Protein AF-A0A6M0H0Q5-F1 (afdb_monomer_lite)

Sequence (75 aa):
MAKKNAKQNVKNSINQLENVKNSIDSAANTVESNSTKAQLQNELNSVQNSLSNAKSIENKIQADDAKKNKSNSFQ

Radius of gyration: 17.92 Å; chains: 1; bounding box: 38×18×54 Å

Structure (mmCIF, N/CA/C/O backbone):
data_AF-A0A6M0H0Q5-F1
#
_entry.id   AF-A0A6M0H0Q5-F1
#
loop_
_atom_site.group_PDB
_atom_site.id
_atom_site.type_symbol
_atom_site.label_atom_id
_atom_site.label_alt_id
_atom_site.label_comp_id
_atom_site.label_asym_id
_atom_site.label_entity_id
_atom_site.label_seq_id
_atom_site.pdbx_PDB_ins_code
_atom_site.Cartn_x
_atom_site.Cartn_y
_atom_site.Cartn_z
_atom_site.occupancy
_atom_site.B_iso_or_equiv
_atom_site.auth_seq_id
_atom_site.auth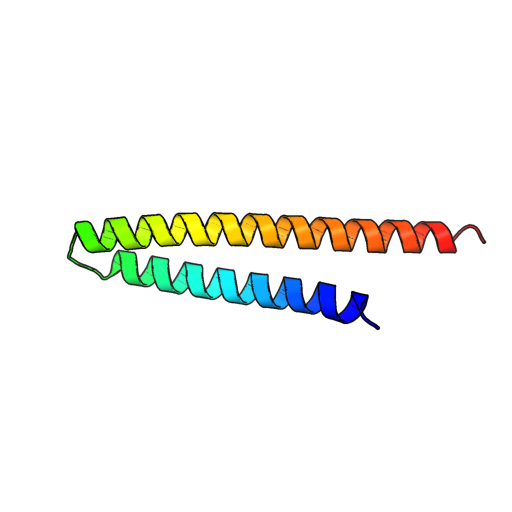_comp_id
_atom_site.auth_asym_id
_atom_site.auth_atom_id
_atom_site.pdbx_PDB_model_num
ATOM 1 N N . MET A 1 1 ? 21.293 -10.646 -16.702 1.00 50.28 1 MET A N 1
ATOM 2 C CA . MET A 1 1 ? 20.097 -11.171 -15.995 1.00 50.28 1 MET A CA 1
ATOM 3 C C . MET A 1 1 ? 19.623 -10.314 -14.812 1.00 50.28 1 MET A C 1
ATOM 5 O O . MET A 1 1 ? 18.418 -10.216 -14.636 1.00 50.28 1 MET A O 1
ATOM 9 N N . ALA A 1 2 ? 20.489 -9.617 -14.062 1.00 57.22 2 ALA A N 1
ATOM 10 C CA . ALA A 1 2 ? 20.094 -8.866 -12.853 1.00 57.22 2 ALA A CA 1
ATOM 11 C C . ALA A 1 2 ? 18.989 -7.789 -13.032 1.00 57.22 2 ALA A C 1
ATOM 13 O O . ALA A 1 2 ? 18.122 -7.654 -12.173 1.00 57.22 2 ALA A O 1
ATOM 14 N N . LYS A 1 3 ? 18.958 -7.051 -14.155 1.00 54.56 3 LYS A N 1
ATOM 15 C CA . LYS A 1 3 ? 17.967 -5.969 -14.374 1.00 54.56 3 LYS A CA 1
ATOM 16 C C . LYS A 1 3 ? 16.525 -6.456 -14.585 1.00 54.56 3 LYS A C 1
ATOM 18 O O . LYS A 1 3 ? 15.595 -5.790 -14.138 1.00 54.56 3 LYS A O 1
ATOM 23 N N . LYS A 1 4 ? 16.330 -7.626 -15.215 1.00 59.00 4 LYS A N 1
ATOM 24 C CA . LYS A 1 4 ? 14.991 -8.219 -15.418 1.00 59.00 4 LYS A CA 1
ATOM 25 C C . LYS A 1 4 ? 14.350 -8.578 -14.071 1.00 59.00 4 LYS A C 1
ATOM 27 O O . LYS A 1 4 ? 13.161 -8.350 -13.879 1.00 59.00 4 LYS A O 1
ATOM 32 N N . ASN A 1 5 ? 15.175 -9.025 -13.123 1.00 78.12 5 ASN A N 1
ATOM 33 C CA . ASN A 1 5 ? 14.753 -9.328 -11.758 1.00 78.12 5 ASN A CA 1
ATOM 34 C C . ASN A 1 5 ? 14.432 -8.051 -10.968 1.00 78.12 5 ASN A C 1
ATOM 36 O O . ASN A 1 5 ? 13.429 -8.015 -10.270 1.00 78.12 5 ASN A O 1
ATOM 40 N N . ALA A 1 6 ? 15.206 -6.971 -11.132 1.00 84.50 6 ALA A N 1
ATOM 41 C CA . ALA A 1 6 ? 14.951 -5.708 -10.431 1.00 84.50 6 ALA A CA 1
ATOM 42 C C . ALA A 1 6 ? 13.587 -5.085 -10.787 1.00 84.50 6 ALA A C 1
ATOM 44 O O . ALA A 1 6 ? 12.825 -4.731 -9.892 1.00 84.50 6 ALA A O 1
ATOM 45 N N . LYS A 1 7 ? 13.241 -5.005 -12.081 1.00 89.75 7 LYS A N 1
ATOM 46 C CA . LYS A 1 7 ? 11.944 -4.463 -12.531 1.00 89.75 7 LYS A CA 1
ATOM 47 C C . LYS A 1 7 ? 10.766 -5.279 -11.997 1.00 89.75 7 LYS A C 1
ATOM 49 O O . LYS A 1 7 ? 9.790 -4.708 -11.522 1.00 89.75 7 LYS A O 1
ATOM 54 N N . GLN A 1 8 ? 10.868 -6.607 -12.064 1.00 92.19 8 GLN A N 1
ATOM 55 C CA . GLN A 1 8 ? 9.830 -7.493 -11.544 1.00 92.19 8 GLN A CA 1
ATOM 56 C C . GLN A 1 8 ? 9.699 -7.376 -10.022 1.00 92.19 8 GLN A C 1
ATOM 58 O O . GLN A 1 8 ? 8.584 -7.303 -9.515 1.00 92.19 8 GLN A O 1
ATOM 63 N N . ASN A 1 9 ? 10.819 -7.302 -9.302 1.00 93.38 9 ASN A N 1
ATOM 64 C CA . ASN A 1 9 ? 10.815 -7.153 -7.850 1.00 93.38 9 ASN A CA 1
ATOM 65 C C . ASN A 1 9 ? 10.150 -5.842 -7.424 1.00 93.38 9 ASN A C 1
ATOM 67 O O . ASN A 1 9 ? 9.308 -5.866 -6.537 1.00 93.38 9 ASN A O 1
ATOM 71 N N . VAL A 1 10 ? 10.444 -4.727 -8.100 1.00 95.56 10 VAL A N 1
ATOM 72 C CA . VAL A 1 10 ? 9.794 -3.437 -7.812 1.00 95.56 10 VAL A CA 1
ATOM 73 C C . VAL A 1 10 ? 8.285 -3.511 -8.049 1.00 95.56 10 VAL A C 1
ATOM 75 O O . VAL A 1 10 ? 7.521 -3.075 -7.193 1.00 95.56 10 VAL A O 1
ATOM 78 N N . LYS A 1 11 ? 7.835 -4.128 -9.151 1.00 95.56 11 LYS A N 1
ATOM 79 C CA . LYS A 1 11 ? 6.399 -4.347 -9.401 1.00 95.56 11 LYS A CA 1
ATOM 80 C C . LYS A 1 11 ? 5.743 -5.205 -8.321 1.00 95.56 11 LYS A C 1
ATOM 82 O O . LYS A 1 11 ? 4.663 -4.869 -7.844 1.00 95.56 11 LYS A O 1
ATOM 87 N N . ASN A 1 12 ? 6.404 -6.285 -7.910 1.00 96.38 12 ASN A N 1
ATOM 88 C CA . ASN A 1 12 ? 5.916 -7.143 -6.834 1.00 96.38 12 ASN A CA 1
ATOM 89 C C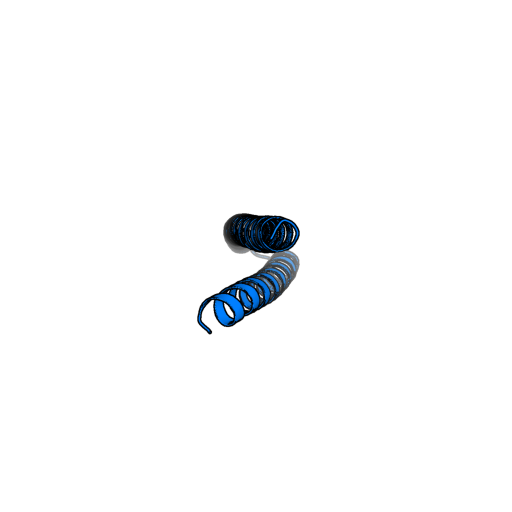 . ASN A 1 12 ? 5.797 -6.361 -5.517 1.00 96.38 12 ASN A C 1
ATOM 91 O O . ASN A 1 12 ? 4.770 -6.459 -4.850 1.00 96.38 12 ASN A O 1
ATOM 95 N N . SER A 1 13 ? 6.796 -5.543 -5.175 1.00 97.06 13 SER A N 1
ATOM 96 C CA . SER A 1 13 ? 6.763 -4.693 -3.982 1.00 97.06 13 SER A CA 1
ATOM 97 C C . SER A 1 13 ? 5.640 -3.657 -4.035 1.00 97.06 13 SER A C 1
ATOM 99 O O . SER A 1 13 ? 4.960 -3.466 -3.033 1.00 97.06 13 SER A O 1
ATOM 101 N N . ILE A 1 14 ? 5.393 -3.025 -5.188 1.00 98.38 14 ILE A N 1
ATOM 102 C CA . ILE A 1 14 ? 4.263 -2.097 -5.365 1.00 98.38 14 ILE A CA 1
ATOM 103 C C . ILE A 1 14 ? 2.936 -2.814 -5.092 1.00 98.38 14 ILE A C 1
ATOM 105 O O . ILE A 1 14 ? 2.134 -2.321 -4.303 1.00 98.38 14 ILE A O 1
ATOM 109 N N . ASN A 1 15 ? 2.728 -3.998 -5.676 1.00 98.25 15 ASN A N 1
ATOM 110 C CA . ASN A 1 15 ? 1.504 -4.774 -5.465 1.00 98.25 15 ASN A CA 1
ATOM 111 C C . ASN A 1 15 ? 1.316 -5.165 -3.992 1.00 98.25 15 ASN A C 1
ATOM 113 O O . ASN A 1 15 ? 0.218 -5.061 -3.453 1.00 98.25 15 ASN A O 1
ATOM 117 N N . GLN A 1 16 ? 2.390 -5.590 -3.322 1.00 98.31 16 GLN A N 1
ATOM 118 C CA . GLN A 1 16 ? 2.351 -5.917 -1.896 1.00 98.31 16 GLN A CA 1
ATOM 119 C C . GLN A 1 16 ? 2.019 -4.690 -1.038 1.00 98.31 16 GLN A C 1
ATOM 121 O O . GLN A 1 16 ? 1.204 -4.796 -0.126 1.00 98.31 16 GLN A O 1
ATOM 126 N N . LEU A 1 17 ? 2.596 -3.527 -1.345 1.00 98.50 17 LEU A N 1
ATOM 127 C CA . LEU A 1 17 ? 2.326 -2.282 -0.624 1.00 98.50 17 LEU A CA 1
ATOM 128 C C . LEU A 1 17 ? 0.882 -1.797 -0.816 1.00 98.50 17 LEU A C 1
ATOM 130 O O . LEU A 1 17 ? 0.272 -1.354 0.153 1.00 98.50 17 LEU A O 1
ATOM 134 N N . GLU A 1 18 ? 0.309 -1.916 -2.018 1.00 98.50 18 GLU A N 1
ATOM 135 C CA . GLU A 1 18 ? -1.115 -1.611 -2.249 1.00 98.50 18 GLU A CA 1
ATOM 136 C C . GLU A 1 18 ? -2.025 -2.557 -1.448 1.00 98.50 18 GLU A C 1
ATOM 138 O O . GLU A 1 18 ? -2.986 -2.106 -0.826 1.00 98.50 18 GLU A O 1
ATOM 143 N N . ASN A 1 19 ? -1.691 -3.851 -1.381 1.00 98.56 19 ASN A N 1
ATOM 144 C CA . ASN A 1 19 ? -2.442 -4.809 -0.566 1.00 98.56 19 ASN A CA 1
ATOM 145 C C . ASN A 1 19 ? -2.380 -4.459 0.926 1.00 98.56 19 ASN A C 1
ATOM 147 O O . ASN A 1 19 ? -3.413 -4.416 1.587 1.00 98.56 19 ASN A O 1
ATOM 151 N N . VAL A 1 20 ? -1.188 -4.161 1.453 1.00 98.50 20 VAL A N 1
ATOM 152 C CA . VAL A 1 20 ? -1.010 -3.747 2.855 1.00 98.50 20 VAL A CA 1
ATOM 153 C C . VAL A 1 20 ? -1.785 -2.462 3.144 1.00 98.50 20 VAL A C 1
ATOM 155 O O . VAL A 1 20 ? -2.499 -2.397 4.142 1.00 98.50 20 VAL A O 1
ATOM 158 N N . LYS A 1 21 ? -1.707 -1.467 2.253 1.00 98.50 21 LYS A N 1
ATOM 159 C CA . LYS A 1 21 ? -2.470 -0.218 2.357 1.00 98.50 21 LYS A CA 1
ATOM 160 C C . LYS A 1 21 ? -3.969 -0.491 2.493 1.00 98.50 21 LYS A C 1
ATOM 162 O O . LYS A 1 21 ? -4.601 0.058 3.388 1.00 98.50 21 LYS A O 1
ATOM 167 N N . ASN A 1 22 ? -4.527 -1.350 1.641 1.00 98.25 22 ASN A N 1
ATOM 168 C CA . ASN A 1 22 ? -5.955 -1.672 1.672 1.00 98.25 22 ASN A CA 1
ATOM 169 C C . ASN A 1 22 ? -6.352 -2.435 2.948 1.00 98.25 22 ASN A C 1
ATOM 171 O O . ASN A 1 22 ? -7.420 -2.181 3.506 1.00 98.25 22 ASN A O 1
ATOM 175 N N . SER A 1 23 ? -5.492 -3.331 3.443 1.00 98.38 23 SER A N 1
ATOM 176 C CA . SER A 1 23 ? -5.721 -4.039 4.709 1.00 98.38 23 SER A CA 1
ATOM 177 C C . SER A 1 23 ? -5.721 -3.094 5.912 1.00 98.38 23 SER A C 1
ATOM 179 O O . SER A 1 23 ? -6.606 -3.192 6.760 1.00 98.38 23 SER A O 1
ATOM 181 N N . ILE A 1 24 ? -4.766 -2.160 5.979 1.00 98.12 24 ILE A N 1
ATOM 182 C CA . ILE A 1 24 ? -4.686 -1.166 7.061 1.00 98.12 24 ILE A CA 1
ATOM 183 C C . ILE A 1 24 ? -5.889 -0.222 7.014 1.00 98.12 24 ILE A C 1
ATOM 185 O O . ILE A 1 24 ? -6.496 0.035 8.049 1.00 98.12 24 ILE A O 1
ATOM 189 N N . ASP A 1 25 ? -6.264 0.259 5.826 1.00 97.69 25 ASP A N 1
ATOM 190 C CA . ASP A 1 25 ? -7.435 1.123 5.648 1.00 97.69 25 ASP A CA 1
ATOM 191 C C . ASP A 1 25 ? -8.727 0.422 6.098 1.00 97.69 25 ASP A C 1
ATOM 193 O O . ASP A 1 25 ? -9.518 0.976 6.863 1.00 97.69 25 ASP A O 1
ATOM 197 N N . SER A 1 26 ? -8.889 -0.851 5.724 1.00 97.81 26 SER A N 1
ATOM 198 C CA . SER A 1 26 ? -10.013 -1.677 6.178 1.00 97.81 26 SER A CA 1
ATOM 199 C C . SER A 1 26 ? -10.027 -1.813 7.702 1.00 97.81 26 SER A C 1
ATOM 201 O O . SER A 1 26 ? -11.056 -1.570 8.329 1.00 97.81 26 SER A O 1
ATOM 203 N N . ALA A 1 27 ? -8.882 -2.127 8.317 1.00 97.19 27 ALA A N 1
ATOM 204 C CA . ALA A 1 27 ? -8.767 -2.242 9.768 1.00 97.19 27 ALA A CA 1
ATOM 205 C C . ALA A 1 27 ? -9.101 -0.918 10.479 1.00 97.19 27 ALA A C 1
ATOM 207 O O . ALA A 1 27 ? -9.846 -0.916 11.461 1.00 97.19 27 ALA A O 1
ATOM 208 N N . ALA A 1 28 ? -8.616 0.216 9.962 1.00 96.12 28 ALA A N 1
ATOM 209 C CA . ALA A 1 28 ? -8.864 1.544 10.526 1.00 96.12 28 ALA A CA 1
ATOM 210 C C . ALA A 1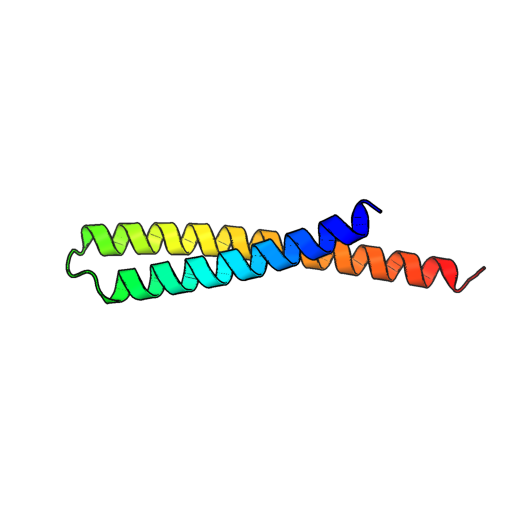 28 ? -10.356 1.921 10.520 1.00 96.12 28 ALA A C 1
ATOM 212 O O . ALA A 1 28 ? -10.806 2.692 11.372 1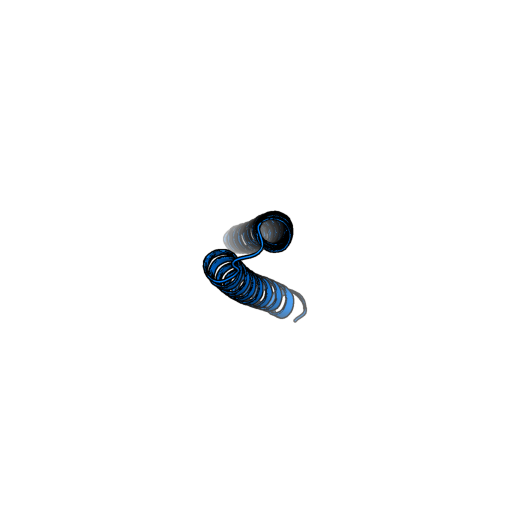.00 96.12 28 ALA A O 1
ATOM 213 N N . ASN A 1 29 ? -11.125 1.360 9.584 1.00 94.12 29 ASN A N 1
ATOM 214 C CA . ASN A 1 29 ? -12.570 1.548 9.489 1.00 94.12 29 ASN A CA 1
ATOM 215 C C . ASN A 1 29 ? -13.376 0.611 10.402 1.00 94.12 29 ASN A C 1
ATOM 217 O O . ASN A 1 29 ? -14.531 0.914 10.689 1.00 94.12 29 ASN A O 1
ATOM 221 N N . THR A 1 30 ? -12.785 -0.486 10.883 1.00 96.50 30 THR A N 1
ATOM 222 C CA . THR A 1 30 ? -13.465 -1.459 11.759 1.00 96.50 30 THR A CA 1
ATOM 223 C C . THR A 1 30 ? -13.140 -1.305 13.242 1.00 96.50 30 THR A C 1
ATOM 225 O O . THR A 1 30 ? -13.888 -1.800 14.078 1.00 96.50 30 THR A O 1
ATOM 228 N N . VAL A 1 31 ? -12.023 -0.660 13.595 1.00 96.38 31 VAL A N 1
ATOM 229 C CA . VAL A 1 31 ? -11.645 -0.483 15.005 1.00 96.38 31 VAL A CA 1
ATOM 230 C C . VAL A 1 31 ? -12.489 0.598 15.682 1.00 96.38 31 VAL A C 1
ATOM 232 O O . VAL A 1 31 ? -12.648 1.703 15.166 1.00 96.38 31 VAL A O 1
ATOM 235 N N . GLU A 1 32 ? -12.982 0.294 16.882 1.00 94.00 32 GLU A N 1
ATOM 236 C CA . GLU A 1 32 ? -13.745 1.242 17.711 1.00 94.00 32 GLU A CA 1
ATOM 237 C C . GLU A 1 32 ? -12.831 2.170 18.526 1.00 94.00 32 GLU A C 1
ATOM 239 O O . GLU A 1 32 ? -13.185 3.302 18.849 1.00 94.00 32 GLU A O 1
ATOM 244 N N . SER A 1 33 ? -11.625 1.698 18.851 1.00 97.75 33 SER A N 1
ATOM 245 C CA . SER A 1 33 ? -10.648 2.457 19.628 1.00 97.75 33 SER A CA 1
ATOM 246 C C . SER A 1 33 ? -10.042 3.598 18.807 1.00 97.75 33 SER A C 1
ATOM 248 O O . SER A 1 33 ? -9.340 3.369 17.818 1.00 97.75 33 SER A O 1
ATOM 250 N N . ASN A 1 34 ? -10.234 4.835 19.272 1.00 95.44 34 ASN A N 1
ATOM 251 C CA . ASN A 1 34 ? -9.653 6.028 18.649 1.00 95.44 34 ASN A CA 1
ATOM 252 C C . ASN A 1 34 ? -8.116 6.014 18.647 1.00 95.44 34 ASN A C 1
ATOM 254 O O . ASN A 1 34 ? -7.505 6.462 17.677 1.00 95.44 34 ASN A O 1
ATOM 258 N N . SER A 1 35 ? -7.478 5.491 19.701 1.00 97.88 35 SER A N 1
ATOM 259 C CA . SER A 1 35 ? -6.013 5.398 19.754 1.00 97.88 35 SER A CA 1
ATOM 260 C C . SER A 1 35 ? -5.488 4.394 18.729 1.00 97.88 35 SER A C 1
ATOM 262 O O . SER A 1 35 ? -4.555 4.701 17.989 1.00 97.88 35 SER A O 1
ATOM 264 N N . THR A 1 36 ? -6.145 3.239 18.607 1.00 97.69 36 THR A N 1
ATOM 265 C CA . THR A 1 36 ? -5.812 2.221 17.604 1.00 97.69 36 THR A CA 1
ATOM 266 C C . THR A 1 36 ? -6.040 2.746 16.189 1.00 97.69 36 THR A C 1
ATOM 268 O O . THR A 1 36 ? -5.197 2.549 15.316 1.00 97.69 36 THR A O 1
ATOM 271 N N . LYS A 1 37 ? -7.130 3.488 15.958 1.00 97.88 37 LYS A N 1
ATOM 272 C CA . LYS A 1 37 ? -7.403 4.140 14.672 1.00 97.88 37 LYS A CA 1
ATOM 273 C C . LYS A 1 37 ? -6.299 5.122 14.281 1.00 97.88 37 LYS A C 1
ATOM 275 O O . LYS A 1 37 ? -5.831 5.083 13.146 1.00 97.88 37 LYS A O 1
ATOM 280 N N . ALA A 1 38 ? -5.839 5.950 15.220 1.00 97.75 38 ALA A N 1
ATOM 281 C CA . ALA A 1 38 ? -4.742 6.886 14.983 1.00 97.75 38 ALA A CA 1
ATOM 282 C C . ALA A 1 38 ? -3.420 6.165 14.656 1.00 97.75 38 ALA A C 1
ATOM 284 O O . ALA A 1 38 ? -2.687 6.586 13.762 1.00 97.75 38 ALA A O 1
ATOM 285 N N . GLN A 1 39 ? -3.124 5.049 15.331 1.00 98.38 39 GLN A N 1
ATOM 286 C CA . GLN A 1 39 ? -1.949 4.229 15.018 1.00 98.38 39 GLN A CA 1
ATOM 287 C C . GLN A 1 39 ? -2.025 3.646 13.601 1.00 98.38 39 GLN A C 1
ATOM 289 O O . GLN A 1 39 ? -1.068 3.781 12.842 1.00 98.38 39 GLN A O 1
ATOM 294 N N . LEU A 1 40 ? -3.174 3.090 13.208 1.00 98.19 40 LEU A N 1
ATOM 295 C CA . LEU A 1 40 ? -3.383 2.558 11.858 1.00 98.19 40 LEU A CA 1
ATOM 296 C C . LEU A 1 40 ? -3.269 3.648 10.784 1.00 98.19 40 LEU A C 1
ATOM 298 O O . LEU A 1 40 ? -2.676 3.416 9.736 1.00 98.19 40 LEU A O 1
ATOM 302 N N . GLN A 1 41 ? -3.757 4.862 11.048 1.00 97.44 41 GLN A N 1
ATOM 303 C CA . GLN A 1 41 ? -3.577 6.001 10.140 1.00 97.44 41 GLN A CA 1
ATOM 304 C C . GLN A 1 41 ? -2.097 6.389 9.977 1.00 97.44 41 GLN A C 1
ATOM 306 O O . GLN A 1 41 ? -1.656 6.691 8.867 1.00 97.44 41 GLN A O 1
ATOM 311 N N . ASN A 1 42 ? -1.302 6.331 11.048 1.00 98.19 42 ASN A N 1
ATOM 312 C CA . ASN A 1 42 ? 0.142 6.574 10.971 1.00 98.19 42 ASN A CA 1
ATOM 313 C C . ASN A 1 42 ? 0.872 5.492 10.158 1.00 98.19 42 ASN A C 1
ATOM 315 O O . ASN A 1 42 ? 1.766 5.805 9.361 1.00 98.19 42 ASN A O 1
ATOM 319 N N . GLU A 1 43 ? 0.484 4.226 10.316 1.00 98.50 43 GLU A N 1
ATOM 320 C CA . GLU A 1 43 ? 1.009 3.137 9.487 1.00 98.50 43 GLU A CA 1
ATOM 321 C C . GLU A 1 43 ? 0.605 3.305 8.020 1.00 98.50 43 GLU A C 1
ATOM 323 O O . GLU A 1 43 ? 1.449 3.163 7.132 1.00 98.50 43 GLU A O 1
ATOM 328 N N . LEU A 1 44 ? -0.642 3.703 7.753 1.00 98.19 44 LEU A N 1
ATOM 329 C CA . LEU A 1 44 ? -1.138 3.973 6.405 1.00 98.19 44 LEU A CA 1
ATOM 330 C C . LEU A 1 44 ? -0.288 5.041 5.703 1.00 98.19 44 LEU A C 1
ATOM 332 O O . LEU A 1 44 ? 0.149 4.829 4.570 1.00 98.19 44 LEU A O 1
ATOM 336 N N . ASN A 1 45 ? 0.025 6.140 6.395 1.00 98.00 45 ASN A N 1
ATOM 337 C CA . ASN A 1 45 ? 0.906 7.194 5.882 1.00 98.00 45 ASN A CA 1
ATOM 338 C C . ASN A 1 45 ? 2.313 6.655 5.559 1.00 98.00 45 ASN A C 1
ATOM 340 O O . ASN A 1 45 ? 2.894 6.965 4.516 1.00 98.00 45 ASN A O 1
ATOM 344 N N . SER A 1 46 ? 2.859 5.796 6.421 1.00 98.56 46 SER A N 1
ATOM 345 C CA . SER A 1 46 ? 4.179 5.180 6.219 1.00 98.56 46 SER A CA 1
ATOM 346 C C . SER A 1 46 ? 4.207 4.247 4.999 1.00 98.56 46 SER A C 1
ATOM 348 O O . SER A 1 46 ? 5.161 4.256 4.209 1.00 98.56 46 SER A O 1
ATOM 350 N N . VAL A 1 47 ? 3.134 3.481 4.790 1.00 98.50 47 VAL A N 1
ATOM 351 C CA . VAL A 1 47 ? 2.969 2.606 3.621 1.00 98.50 47 VAL A CA 1
ATOM 352 C C . VAL A 1 47 ? 2.797 3.426 2.343 1.00 98.50 47 VAL A C 1
ATOM 354 O O . VAL A 1 47 ? 3.421 3.107 1.331 1.00 98.50 47 VAL A O 1
ATOM 357 N N . GLN A 1 48 ? 2.036 4.523 2.377 1.00 98.44 48 GLN A N 1
ATOM 358 C CA . GLN A 1 48 ? 1.883 5.437 1.238 1.00 98.44 48 GLN A CA 1
ATOM 359 C C . GLN A 1 48 ? 3.213 6.083 0.819 1.00 98.44 48 GLN A C 1
ATOM 361 O O . GLN A 1 48 ? 3.504 6.181 -0.379 1.00 98.44 48 GLN A O 1
ATOM 366 N N . ASN A 1 49 ? 4.060 6.459 1.781 1.00 98.50 49 ASN A N 1
ATOM 367 C CA . ASN A 1 49 ? 5.408 6.960 1.503 1.00 98.50 49 ASN A CA 1
ATOM 368 C C . ASN A 1 49 ? 6.274 5.890 0.824 1.00 98.50 49 ASN A C 1
ATOM 370 O O . ASN A 1 49 ? 6.920 6.148 -0.194 1.00 98.50 49 ASN A O 1
ATOM 374 N N . SER A 1 50 ? 6.236 4.660 1.338 1.00 98.44 50 SER A N 1
ATOM 375 C CA . SER A 1 50 ? 6.956 3.520 0.756 1.00 98.44 50 SER A CA 1
ATOM 376 C C . SER A 1 50 ? 6.487 3.208 -0.668 1.00 98.44 50 SER A C 1
ATOM 378 O O . SER A 1 50 ? 7.304 2.996 -1.565 1.00 98.44 50 SER A O 1
ATOM 380 N N . LEU A 1 51 ? 5.176 3.254 -0.905 1.00 98.38 51 LEU A N 1
ATOM 381 C CA . LEU A 1 51 ? 4.562 3.058 -2.214 1.00 98.38 51 LEU A CA 1
ATOM 382 C C . LEU A 1 51 ? 4.991 4.141 -3.213 1.00 98.38 51 LEU A C 1
ATOM 384 O O . LEU A 1 51 ? 5.335 3.828 -4.353 1.00 98.38 51 LEU A O 1
ATOM 388 N N . SER A 1 52 ? 5.025 5.402 -2.782 1.00 98.31 52 SER A N 1
ATOM 389 C CA . SER A 1 52 ? 5.492 6.524 -3.605 1.00 98.31 52 SER A CA 1
ATOM 390 C C . SER A 1 52 ? 6.963 6.362 -3.992 1.00 98.31 52 SER A C 1
ATOM 392 O O . SER A 1 52 ? 7.328 6.537 -5.158 1.00 98.31 52 SER A O 1
ATOM 394 N N . ASN A 1 53 ? 7.804 5.934 -3.047 1.00 98.19 53 ASN A N 1
ATOM 395 C CA . ASN A 1 53 ? 9.211 5.635 -3.307 1.00 98.19 53 ASN A CA 1
ATOM 396 C C . ASN A 1 53 ? 9.375 4.480 -4.305 1.00 98.19 53 ASN A C 1
ATOM 398 O O . ASN A 1 53 ? 10.158 4.593 -5.249 1.00 98.19 53 ASN A O 1
ATOM 402 N N . ALA A 1 54 ? 8.607 3.400 -4.153 1.00 97.44 54 ALA A N 1
ATOM 403 C CA . ALA A 1 54 ? 8.641 2.267 -5.074 1.00 97.44 54 ALA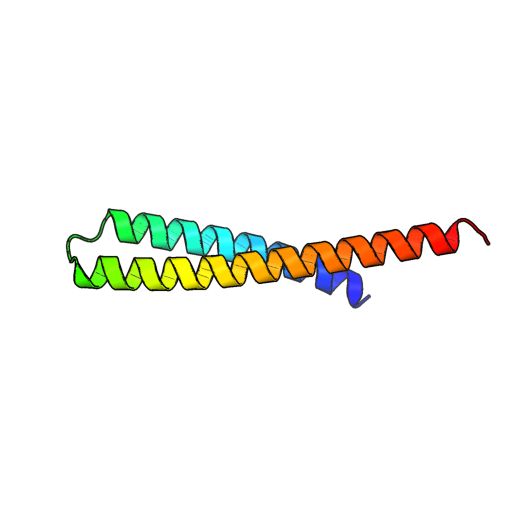 A CA 1
ATOM 404 C C . ALA A 1 54 ? 8.209 2.664 -6.499 1.00 97.44 54 ALA A C 1
ATOM 406 O O . ALA A 1 54 ? 8.897 2.319 -7.461 1.00 97.44 54 ALA A O 1
ATOM 407 N N . LYS A 1 55 ? 7.142 3.466 -6.644 1.00 97.38 55 LYS A N 1
ATOM 408 C CA . LYS A 1 55 ? 6.696 4.022 -7.938 1.00 97.38 55 LYS A CA 1
ATOM 409 C C . LYS A 1 55 ? 7.760 4.935 -8.566 1.00 97.38 55 LYS A C 1
ATOM 411 O O . LYS A 1 55 ? 8.014 4.862 -9.766 1.00 97.38 55 LYS A O 1
ATOM 416 N N . SER A 1 56 ? 8.455 5.743 -7.762 1.00 97.62 56 SER A N 1
ATOM 417 C CA . SER A 1 56 ? 9.582 6.565 -8.232 1.00 97.62 56 SER A CA 1
ATOM 418 C C . SER A 1 56 ? 10.743 5.715 -8.767 1.00 97.62 56 SER A C 1
ATOM 420 O O . SER A 1 56 ? 11.313 6.019 -9.817 1.00 97.62 56 SER A O 1
ATOM 422 N N . ILE A 1 57 ? 11.072 4.611 -8.089 1.00 95.44 57 ILE A N 1
ATOM 423 C CA . ILE A 1 57 ? 12.085 3.654 -8.554 1.00 95.44 57 ILE A CA 1
ATOM 424 C C . ILE A 1 57 ? 11.642 2.989 -9.861 1.00 95.44 57 ILE A C 1
ATOM 426 O O . ILE A 1 57 ? 12.445 2.895 -10.791 1.00 95.44 57 ILE A O 1
ATOM 430 N N . GLU A 1 58 ? 10.380 2.567 -9.968 1.00 95.19 58 GLU A N 1
ATOM 431 C CA . GLU A 1 58 ? 9.840 1.984 -11.200 1.00 95.19 58 GLU A CA 1
ATOM 432 C C . GLU A 1 58 ? 9.999 2.945 -12.386 1.00 95.19 58 GLU A C 1
ATOM 434 O O . GLU A 1 58 ? 10.518 2.550 -13.433 1.00 95.19 58 GLU A O 1
ATOM 439 N N . ASN A 1 59 ? 9.644 4.218 -12.200 1.00 93.69 59 ASN A N 1
ATOM 440 C CA . ASN A 1 59 ? 9.781 5.251 -13.226 1.00 93.69 59 ASN A CA 1
ATOM 441 C C . ASN A 1 59 ? 11.237 5.430 -13.680 1.00 93.69 59 ASN A C 1
ATOM 443 O O . ASN A 1 59 ? 11.502 5.537 -14.879 1.00 93.69 59 ASN A O 1
ATOM 447 N N . LYS A 1 60 ? 12.200 5.413 -12.748 1.00 93.56 60 LYS A N 1
ATOM 448 C CA . LYS A 1 60 ? 13.634 5.483 -13.081 1.00 93.56 60 LYS A CA 1
ATOM 449 C C . LYS A 1 60 ? 14.082 4.278 -13.910 1.00 93.56 60 LYS A C 1
ATOM 451 O O . LYS A 1 60 ? 14.763 4.455 -14.916 1.00 93.56 60 LYS A O 1
ATOM 456 N N . ILE A 1 61 ? 13.649 3.071 -13.538 1.00 90.44 61 ILE A N 1
ATOM 457 C CA . ILE A 1 61 ? 13.947 1.845 -14.295 1.00 90.44 61 ILE A CA 1
ATOM 458 C C . ILE A 1 61 ? 13.376 1.93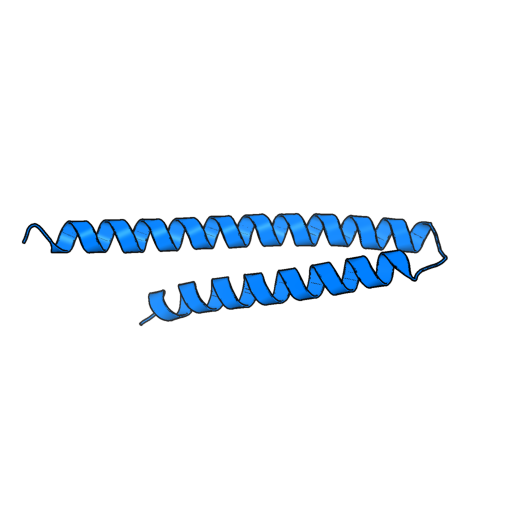7 -15.718 1.00 90.44 61 ILE A C 1
ATOM 460 O O . ILE A 1 61 ? 14.069 1.610 -16.679 1.00 90.44 61 ILE A O 1
ATOM 464 N N . GLN A 1 62 ? 12.137 2.411 -15.874 1.00 88.31 62 GLN A N 1
ATOM 465 C CA . GLN A 1 62 ? 11.512 2.581 -17.190 1.00 88.31 62 GLN A CA 1
ATOM 466 C C . GLN A 1 62 ? 12.240 3.625 -18.052 1.00 88.31 62 GLN A C 1
ATOM 468 O O . GLN A 1 62 ? 12.447 3.402 -19.246 1.00 88.31 62 GLN A O 1
ATOM 473 N N . ALA A 1 63 ? 12.668 4.742 -17.459 1.00 88.69 63 ALA A N 1
ATOM 474 C CA . ALA A 1 63 ? 13.427 5.773 -18.161 1.00 88.69 63 ALA A CA 1
ATOM 475 C C . ALA A 1 63 ? 14.791 5.256 -18.652 1.00 88.69 63 ALA A C 1
ATOM 477 O O . ALA A 1 63 ? 15.203 5.563 -19.773 1.00 88.69 63 ALA A O 1
ATOM 478 N N . ASP A 1 64 ? 15.478 4.445 -17.846 1.00 87.44 64 ASP A N 1
ATOM 479 C CA . ASP A 1 64 ? 16.749 3.825 -18.227 1.00 87.44 64 ASP A CA 1
ATOM 480 C C . ASP A 1 64 ? 16.579 2.791 -19.350 1.00 87.44 64 ASP A C 1
ATOM 482 O O . ASP A 1 64 ? 17.390 2.758 -20.283 1.00 87.44 64 ASP A O 1
ATOM 486 N N . ASP A 1 65 ? 15.512 1.984 -19.302 1.00 84.81 65 ASP A N 1
ATOM 487 C CA . ASP A 1 65 ? 15.148 1.055 -20.381 1.00 84.81 65 ASP A CA 1
ATOM 488 C C . ASP A 1 65 ? 14.926 1.823 -21.704 1.00 84.81 65 ASP A C 1
ATOM 490 O O . ASP A 1 65 ? 15.443 1.430 -22.754 1.00 84.81 65 ASP A O 1
ATOM 494 N N . ALA A 1 66 ? 14.221 2.961 -21.658 1.00 80.88 66 ALA A N 1
ATOM 495 C CA . ALA A 1 66 ? 13.931 3.786 -22.833 1.00 80.88 66 ALA A CA 1
ATOM 496 C C . ALA A 1 66 ? 15.184 4.446 -23.440 1.00 80.88 66 ALA A C 1
ATOM 498 O O . ALA A 1 66 ? 15.328 4.496 -24.665 1.00 80.88 66 ALA A O 1
ATOM 499 N N . LYS A 1 67 ? 16.118 4.926 -22.606 1.00 80.75 67 LYS A N 1
ATOM 500 C CA . LYS A 1 67 ? 17.396 5.500 -23.068 1.00 80.75 67 LYS A CA 1
ATOM 501 C C . LYS A 1 67 ? 18.263 4.464 -23.780 1.00 80.75 67 LYS A C 1
ATOM 503 O O . LYS A 1 67 ? 18.832 4.765 -24.827 1.00 80.75 67 LYS A O 1
ATOM 508 N N . LYS A 1 68 ? 18.325 3.235 -23.254 1.00 71.69 68 LYS A N 1
ATOM 509 C CA . LYS A 1 68 ? 19.054 2.135 -23.902 1.00 71.69 68 LYS A CA 1
ATOM 510 C C . LYS A 1 68 ? 18.503 1.806 -25.284 1.00 71.69 68 LYS A C 1
ATOM 512 O O . LYS A 1 68 ? 19.282 1.597 -26.205 1.00 71.69 68 LYS A O 1
ATOM 517 N N . ASN A 1 69 ? 17.181 1.791 -25.431 1.00 63.03 69 ASN A N 1
ATOM 518 C CA . ASN A 1 69 ? 16.563 1.434 -26.704 1.00 63.03 69 ASN A CA 1
ATOM 519 C C . ASN A 1 69 ? 16.817 2.494 -27.792 1.00 63.03 69 ASN A C 1
ATOM 521 O O . ASN A 1 69 ? 17.044 2.146 -28.944 1.00 63.03 69 ASN A O 1
ATOM 525 N N . LYS A 1 70 ? 16.872 3.784 -27.422 1.00 62.75 70 LYS A N 1
ATOM 526 C CA . LYS A 1 70 ? 17.275 4.855 -28.350 1.00 62.75 70 LYS A CA 1
ATOM 527 C C . LYS A 1 70 ? 18.739 4.740 -28.776 1.00 62.75 70 LYS A C 1
ATOM 529 O O . LYS A 1 70 ? 19.036 4.955 -29.942 1.00 62.75 70 LYS A O 1
ATOM 534 N N . SER A 1 71 ? 19.640 4.373 -27.864 1.00 60.31 71 SER A N 1
ATOM 535 C CA . SER A 1 71 ? 21.075 4.272 -28.167 1.00 60.31 71 SER A CA 1
ATOM 536 C C . SER A 1 71 ? 21.419 3.138 -29.144 1.00 60.31 71 SER A C 1
ATOM 538 O O . SER A 1 71 ? 22.400 3.256 -29.868 1.00 60.31 71 SER A O 1
ATOM 540 N N . ASN A 1 72 ? 20.603 2.080 -29.199 1.00 56.56 72 ASN A N 1
ATOM 541 C CA . ASN A 1 72 ? 20.772 0.959 -30.134 1.00 56.56 72 ASN A CA 1
ATOM 542 C C . ASN A 1 72 ? 20.141 1.201 -31.518 1.00 56.56 72 ASN A C 1
ATOM 544 O O . ASN A 1 72 ? 20.300 0.367 -32.397 1.00 56.56 72 ASN A O 1
ATOM 548 N N . SER A 1 73 ? 19.399 2.297 -31.710 1.00 55.00 73 SER A N 1
ATOM 549 C CA . SER A 1 73 ? 18.735 2.616 -32.985 1.00 55.00 73 SER A CA 1
ATOM 550 C C . SER A 1 73 ? 19.568 3.532 -33.894 1.00 55.00 73 SER A C 1
ATOM 552 O O . SER A 1 73 ? 19.114 3.865 -34.986 1.00 55.00 73 SER A O 1
ATOM 554 N N . PHE A 1 74 ? 20.745 3.970 -33.436 1.00 53.97 74 PHE A N 1
ATOM 555 C CA . PHE A 1 74 ? 21.674 4.834 -34.179 1.00 53.97 74 PHE A CA 1
ATOM 556 C C . PHE A 1 74 ? 23.024 4.147 -34.480 1.00 53.97 74 PHE A C 1
ATOM 558 O O . PHE A 1 74 ? 23.985 4.832 -34.827 1.00 53.97 74 PHE A O 1
ATOM 565 N N . GLN A 1 75 ? 23.107 2.821 -34.323 1.00 46.53 75 GLN A N 1
ATOM 566 C CA . GLN A 1 75 ? 24.225 1.977 -34.770 1.00 46.53 75 GLN A CA 1
ATOM 567 C C . GLN A 1 75 ? 23.746 1.079 -35.905 1.00 46.53 75 GLN A C 1
ATOM 569 O O . GLN A 1 75 ? 24.552 0.852 -36.831 1.00 46.53 75 GLN A O 1
#

pLDDT: mean 89.28, std 14.75, range [46.53, 98.56]

Foldseek 3Di:
DVLVVVLVVLVVLLVVLVVVLVVLVVVLVPDPDPVSNVVSVVVSVVSVVVNVVSVVVNVVSVVVVVVVVVVVVVD

Organism: NCBI:txid1465809

Secondary structure (DSSP, 8-state):
-HHHHHHHHHHHHHHHHHHHHHHHHHHHHH---HHHHHHHHHHHHHHHHHHHHHHHHHHHHHHHHHHHHHHTT--